Protein AF-A0AA40KBP9-F1 (afdb_monomer_lite)

Radius of gyration: 20.28 Å; chains: 1; bounding box: 34×31×66 Å

Foldseek 3Di:
DCVVVLCCLLPVLLVVLVVVVVVCPDPQDDDPPDDPDDPCPCVSVVSSVVSSVVSVVCVVCVVVVVVVVVVVVVVVVPD

pLDDT: mean 74.47, std 12.84, range [49.16, 92.56]

Secondary structure (DSSP, 8-state):
--HHHHHHHHHHHHHHHHHHHHTT-S-----TTS-SS-TTTTHHHHHHHHHHHHHHHHHHHHHHHHHHHHHHHHGGG--

Sequence (79 aa):
MKALAILTMVFLPATFVGTFMSMGLFNWQPKDGDSVLSPWWYIYFVVTGGLTTLVFVVYLYWPRVAVVIFSRKQDRHVV

Structure (mmCIF, N/CA/C/O backbone):
data_AF-A0AA40KBP9-F1
#
_entry.id   AF-A0AA40KBP9-F1
#
loop_
_atom_site.group_PDB
_atom_site.id
_atom_site.type_symbol
_atom_site.label_atom_id
_atom_site.label_alt_id
_atom_site.label_comp_id
_atom_site.label_asym_id
_atom_site.label_entity_id
_atom_site.label_seq_id
_atom_site.pdbx_PDB_ins_code
_atom_site.Cartn_x
_atom_site.Cartn_y
_atom_site.Cartn_z
_atom_site.occupancy
_atom_site.B_iso_or_equiv
_atom_site.auth_seq_id
_atom_site.auth_comp_id
_atom_site.auth_asym_id
_atom_site.auth_atom_id
_atom_site.pdbx_PDB_model_num
ATOM 1 N N . MET A 1 1 ? -11.068 11.734 12.639 1.00 59.50 1 MET A N 1
ATOM 2 C CA . MET A 1 1 ? -9.610 11.679 12.398 1.00 59.50 1 MET A CA 1
ATOM 3 C C . MET A 1 1 ? -9.255 10.428 11.592 1.00 59.50 1 MET A C 1
ATOM 5 O O . MET A 1 1 ? -9.091 9.368 12.176 1.00 59.50 1 MET A O 1
ATOM 9 N N . LYS A 1 2 ? -9.228 10.504 10.253 1.00 80.38 2 LYS A N 1
ATOM 10 C CA . LYS A 1 2 ? -8.832 9.369 9.383 1.00 80.38 2 LYS A CA 1
ATOM 11 C C . LYS A 1 2 ? -7.846 9.758 8.273 1.00 80.38 2 LYS A C 1
ATOM 13 O O . LYS A 1 2 ? -7.383 8.888 7.549 1.00 80.38 2 LYS A O 1
ATOM 18 N N . ALA A 1 3 ? -7.502 11.044 8.162 1.00 85.88 3 ALA A N 1
ATOM 19 C CA . ALA A 1 3 ? -6.683 11.566 7.070 1.00 85.88 3 ALA A CA 1
ATOM 20 C C . ALA A 1 3 ? -5.308 10.887 6.996 1.00 85.88 3 ALA A C 1
ATOM 22 O O . ALA A 1 3 ? -4.929 10.416 5.933 1.00 85.88 3 ALA A O 1
ATOM 23 N N . LEU A 1 4 ? -4.614 10.747 8.132 1.00 88.38 4 LEU A N 1
ATOM 24 C CA . LEU A 1 4 ? -3.294 10.110 8.173 1.00 88.38 4 LEU A CA 1
ATOM 25 C C . LEU A 1 4 ? -3.339 8.636 7.736 1.00 88.38 4 LEU A C 1
ATOM 27 O O . LEU A 1 4 ? -2.461 8.189 7.011 1.00 88.38 4 LEU A O 1
ATOM 31 N N . ALA A 1 5 ? -4.380 7.899 8.139 1.00 84.62 5 ALA A N 1
ATOM 32 C CA . ALA A 1 5 ? -4.552 6.493 7.772 1.00 84.62 5 ALA A CA 1
ATOM 33 C C . ALA A 1 5 ? -4.806 6.326 6.269 1.00 84.62 5 ALA A C 1
ATOM 35 O O . ALA A 1 5 ? -4.220 5.458 5.637 1.00 84.62 5 ALA A O 1
ATOM 36 N N . ILE A 1 6 ? -5.640 7.190 5.685 1.00 83.38 6 ILE A N 1
ATOM 37 C CA . ILE A 1 6 ? -5.886 7.187 4.237 1.00 83.38 6 ILE A CA 1
ATOM 38 C C . ILE A 1 6 ? -4.597 7.539 3.486 1.00 83.38 6 ILE A C 1
ATOM 40 O O . ILE A 1 6 ? -4.271 6.903 2.487 1.00 83.38 6 ILE A O 1
ATOM 44 N N . LEU A 1 7 ? -3.838 8.515 3.993 1.00 87.62 7 LEU A N 1
ATOM 45 C CA . LEU A 1 7 ? -2.602 8.968 3.368 1.00 87.62 7 LEU A CA 1
ATOM 46 C C . LEU A 1 7 ? -1.557 7.847 3.333 1.00 87.62 7 LEU A C 1
ATOM 48 O O . LEU A 1 7 ? -1.016 7.573 2.270 1.00 87.62 7 LEU A O 1
ATOM 52 N N . THR A 1 8 ? -1.332 7.123 4.432 1.00 87.88 8 THR A N 1
ATOM 53 C CA . THR A 1 8 ? -0.382 5.998 4.440 1.00 87.88 8 THR A CA 1
ATOM 54 C C . THR A 1 8 ? -0.850 4.820 3.586 1.00 87.88 8 THR A C 1
ATOM 56 O O . THR A 1 8 ? -0.027 4.214 2.909 1.00 87.88 8 THR A O 1
ATOM 59 N N . MET A 1 9 ? -2.152 4.520 3.543 1.00 86.25 9 MET A N 1
ATOM 60 C CA . MET A 1 9 ? -2.693 3.431 2.715 1.00 86.25 9 MET A CA 1
ATOM 61 C C . MET A 1 9 ? -2.493 3.650 1.216 1.00 86.25 9 MET A C 1
ATOM 63 O O . MET A 1 9 ? -2.384 2.675 0.481 1.00 86.25 9 MET A O 1
ATOM 67 N N . VAL A 1 10 ? -2.435 4.906 0.769 1.00 85.06 10 VAL A N 1
ATOM 68 C CA . VAL A 1 10 ? -2.144 5.252 -0.630 1.00 85.06 10 VAL A CA 1
ATOM 69 C C . VAL A 1 10 ? -0.640 5.385 -0.856 1.00 85.06 10 VAL A C 1
ATOM 71 O O . VAL A 1 10 ? -0.104 4.872 -1.835 1.00 85.06 10 VAL A O 1
ATOM 74 N N . PHE A 1 11 ? 0.060 6.060 0.056 1.00 86.50 11 PHE A N 1
ATOM 75 C CA . PHE A 1 11 ? 1.454 6.440 -0.151 1.00 86.50 11 PHE A CA 1
ATOM 76 C C . PHE A 1 11 ? 2.412 5.252 -0.033 1.00 86.50 11 PHE A C 1
ATOM 78 O O . PHE A 1 11 ? 3.320 5.123 -0.845 1.00 86.50 11 PHE A O 1
ATOM 85 N N . LEU A 1 12 ? 2.200 4.371 0.949 1.00 88.00 12 LEU A N 1
ATOM 86 C CA . LEU A 1 12 ? 3.085 3.241 1.245 1.00 88.00 12 LEU A CA 1
ATOM 87 C C . LEU A 1 12 ? 3.169 2.201 0.107 1.00 88.00 12 LEU A C 1
ATOM 89 O O . LEU A 1 12 ? 4.281 1.819 -0.254 1.00 88.00 12 LEU A O 1
ATOM 93 N N . PRO A 1 13 ? 2.053 1.735 -0.495 1.00 83.62 13 PRO A N 1
ATOM 94 C CA . PRO A 1 13 ? 2.137 0.817 -1.629 1.00 83.62 13 PRO A CA 1
ATOM 95 C C . PRO A 1 13 ? 2.734 1.484 -2.875 1.00 83.62 13 PRO A C 1
ATOM 97 O O . PRO A 1 13 ? 3.516 0.851 -3.582 1.00 83.62 13 PRO A O 1
ATOM 100 N N . ALA A 1 14 ? 2.421 2.758 -3.131 1.00 85.38 14 ALA A N 1
ATOM 101 C CA . ALA A 1 14 ? 2.952 3.483 -4.284 1.00 85.38 14 ALA A CA 1
ATOM 102 C C . ALA A 1 14 ? 4.475 3.687 -4.201 1.00 85.38 14 ALA A C 1
ATOM 104 O O . ALA A 1 14 ? 5.185 3.450 -5.181 1.00 85.38 14 ALA A O 1
ATOM 105 N N . THR A 1 15 ? 4.996 4.080 -3.033 1.00 87.94 15 THR A N 1
ATOM 106 C CA . THR A 1 15 ? 6.442 4.253 -2.837 1.00 87.94 15 THR A CA 1
ATOM 107 C C . THR A 1 15 ? 7.185 2.925 -2.886 1.00 87.94 15 THR A C 1
ATOM 109 O O . THR A 1 15 ? 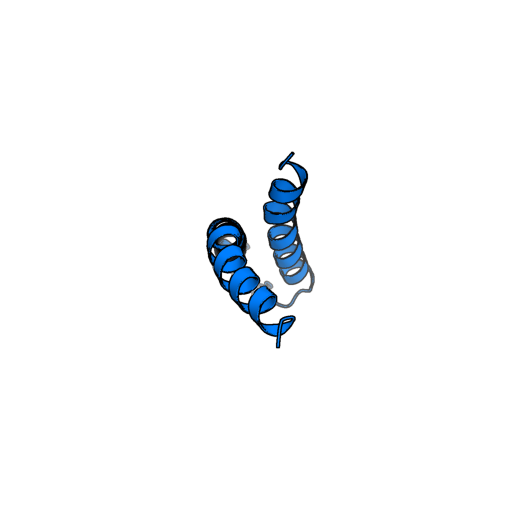8.228 2.861 -3.530 1.00 87.94 15 THR A O 1
ATOM 112 N N . PHE A 1 16 ? 6.628 1.854 -2.310 1.00 87.06 16 PHE A N 1
ATOM 113 C CA . PHE A 1 16 ? 7.200 0.507 -2.386 1.00 87.06 16 PHE A CA 1
ATOM 114 C C . PHE A 1 16 ? 7.405 0.059 -3.840 1.00 87.06 16 PHE A C 1
ATOM 116 O O . PHE A 1 16 ? 8.523 -0.284 -4.223 1.00 87.06 16 PHE A O 1
ATOM 123 N N . VAL A 1 17 ? 6.364 0.139 -4.680 1.00 85.25 17 VAL A N 1
ATOM 124 C CA . VAL A 1 17 ? 6.462 -0.238 -6.103 1.00 85.25 17 VAL A CA 1
ATOM 125 C C . VAL A 1 17 ? 7.434 0.676 -6.861 1.00 85.25 17 VAL A C 1
ATOM 127 O O . VAL A 1 17 ? 8.216 0.191 -7.682 1.00 85.25 17 VAL A O 1
ATOM 130 N N . GLY A 1 18 ? 7.456 1.977 -6.547 1.00 84.38 18 GLY A N 1
ATOM 131 C CA . GLY A 1 18 ? 8.433 2.921 -7.098 1.00 84.38 18 GLY A CA 1
ATOM 132 C C . GLY A 1 18 ? 9.885 2.544 -6.776 1.00 84.38 18 GLY A C 1
ATOM 133 O O . GLY A 1 18 ? 10.741 2.588 -7.659 1.00 84.38 18 GLY A O 1
ATOM 134 N N . THR A 1 19 ? 10.167 2.093 -5.549 1.00 85.56 19 THR A N 1
ATOM 135 C CA . THR A 1 19 ? 11.502 1.613 -5.164 1.00 85.56 19 THR A CA 1
ATOM 136 C C . THR A 1 19 ? 11.905 0.359 -5.943 1.00 85.56 19 THR A C 1
ATOM 138 O O . THR A 1 19 ? 13.035 0.303 -6.427 1.00 85.56 19 THR A O 1
ATOM 141 N N . PHE A 1 20 ? 10.999 -0.607 -6.153 1.00 81.00 20 PHE A N 1
ATOM 142 C CA . PHE A 1 20 ? 11.296 -1.782 -6.992 1.00 81.00 20 PHE A CA 1
ATOM 143 C C . PHE A 1 20 ? 11.623 -1.408 -8.435 1.00 81.00 20 PHE A C 1
ATOM 145 O O . PHE A 1 20 ? 12.555 -1.970 -9.012 1.00 81.00 20 PHE A O 1
ATOM 152 N N . MET A 1 21 ? 10.893 -0.448 -9.010 1.00 74.31 21 MET A N 1
ATOM 153 C CA . MET A 1 21 ? 11.206 0.046 -10.351 1.00 74.31 21 MET A CA 1
ATOM 154 C C . MET A 1 21 ? 12.549 0.784 -10.400 1.00 74.31 21 MET A C 1
ATOM 156 O O . MET A 1 21 ? 13.260 0.669 -11.394 1.00 74.31 21 MET A O 1
ATOM 160 N N . SER A 1 22 ? 12.933 1.481 -9.328 1.00 77.44 22 SER A N 1
ATOM 161 C CA . SER A 1 22 ? 14.215 2.190 -9.245 1.00 77.44 22 SER A CA 1
ATOM 162 C C . SER A 1 22 ? 15.418 1.272 -9.005 1.00 77.44 22 SER A C 1
ATOM 164 O O . SER A 1 22 ? 16.523 1.630 -9.400 1.00 77.44 22 SER A O 1
ATOM 166 N N . MET A 1 23 ? 15.238 0.113 -8.363 1.00 70.81 23 MET A N 1
ATOM 167 C CA . MET A 1 23 ? 16.326 -0.836 -8.071 1.00 70.81 23 MET A CA 1
ATOM 168 C C . MET A 1 23 ? 16.824 -1.611 -9.306 1.00 70.81 23 MET A C 1
ATOM 170 O O . MET A 1 23 ? 17.769 -2.385 -9.193 1.00 70.81 23 MET A O 1
ATOM 174 N N . GLY A 1 24 ? 16.229 -1.411 -10.488 1.00 61.94 24 GLY A N 1
ATOM 175 C CA . GLY A 1 24 ? 16.726 -1.996 -11.741 1.00 61.94 24 GLY A CA 1
ATOM 176 C C . GLY A 1 24 ? 16.457 -3.498 -11.907 1.00 61.94 24 GLY A C 1
ATOM 177 O O . GLY A 1 24 ? 17.058 -4.129 -12.769 1.00 61.94 24 GLY A O 1
ATOM 178 N N . LEU A 1 25 ? 15.547 -4.082 -11.114 1.00 57.03 25 LEU A N 1
ATOM 179 C CA . LEU A 1 25 ? 15.180 -5.509 -11.200 1.00 57.03 25 LEU A CA 1
ATOM 180 C C . LEU A 1 25 ? 14.505 -5.889 -12.527 1.00 57.03 25 LEU A C 1
ATOM 182 O O . LEU A 1 25 ? 14.520 -7.053 -12.920 1.00 57.03 25 LEU A O 1
ATOM 186 N N . PHE A 1 26 ? 13.933 -4.911 -13.226 1.00 60.22 26 PHE A N 1
ATOM 187 C CA . PHE A 1 26 ? 13.450 -5.065 -14.590 1.00 60.22 26 PHE A CA 1
ATOM 188 C C . PHE A 1 26 ? 14.482 -4.442 -15.536 1.00 60.22 26 PHE A C 1
ATOM 190 O O . PHE A 1 26 ? 14.717 -3.236 -15.496 1.00 60.22 26 PHE A O 1
ATOM 197 N N . ASN A 1 27 ? 15.126 -5.263 -16.370 1.00 57.78 27 ASN A N 1
ATOM 198 C CA . ASN A 1 27 ? 16.010 -4.776 -17.425 1.00 57.78 27 ASN A CA 1
ATOM 199 C C . ASN A 1 27 ? 15.143 -4.202 -18.558 1.00 57.78 27 ASN A C 1
ATOM 201 O O . ASN A 1 27 ? 14.518 -4.943 -19.314 1.00 57.78 27 ASN A O 1
ATOM 205 N N . TRP A 1 28 ? 15.065 -2.873 -18.619 1.00 60.03 28 TRP A N 1
ATOM 206 C CA . TRP A 1 28 ? 14.267 -2.121 -19.589 1.00 60.03 28 TRP A CA 1
ATOM 207 C C . TRP A 1 28 ? 15.054 -1.717 -20.839 1.00 60.03 28 TRP A C 1
ATOM 209 O O . TRP A 1 28 ? 14.517 -0.951 -21.631 1.00 60.03 28 TRP A O 1
ATOM 219 N N . GLN A 1 29 ? 16.305 -2.168 -21.018 1.00 57.78 29 GLN A N 1
ATOM 220 C CA . GLN A 1 29 ? 17.112 -1.791 -22.181 1.00 57.78 29 GLN A CA 1
ATOM 221 C C . GLN A 1 29 ? 16.580 -2.504 -23.434 1.00 57.78 29 GLN A C 1
ATOM 223 O O . GLN A 1 29 ? 16.749 -3.722 -23.553 1.00 57.78 29 GLN A O 1
ATOM 228 N N . PRO A 1 30 ? 15.955 -1.787 -24.386 1.00 54.31 30 PRO A N 1
ATOM 229 C CA . PRO A 1 30 ? 15.679 -2.350 -25.695 1.00 54.31 30 PRO A CA 1
ATOM 230 C C . PRO A 1 30 ? 17.031 -2.575 -26.379 1.00 54.31 30 PRO A C 1
ATOM 232 O O . PRO A 1 30 ? 17.921 -1.727 -26.300 1.00 54.31 30 PRO A O 1
ATOM 235 N N . LYS A 1 31 ? 17.209 -3.717 -27.044 1.00 54.59 31 LYS A N 1
ATOM 236 C CA . LYS A 1 31 ? 18.300 -3.862 -28.015 1.00 54.59 31 LYS A CA 1
ATOM 237 C C . LYS A 1 31 ? 18.085 -2.811 -29.110 1.00 54.59 31 LYS A C 1
ATOM 239 O O . LYS A 1 31 ? 16.943 -2.584 -29.504 1.00 54.59 31 LYS A O 1
ATOM 244 N N . ASP A 1 32 ? 19.165 -2.160 -29.539 1.00 52.00 32 ASP A N 1
ATOM 245 C CA . ASP A 1 32 ? 19.150 -1.030 -30.476 1.00 52.00 32 ASP A CA 1
ATOM 246 C C . ASP A 1 32 ? 18.161 -1.247 -31.639 1.00 52.00 32 ASP A C 1
ATOM 248 O O . ASP A 1 32 ? 18.352 -2.141 -32.463 1.00 52.00 32 ASP A O 1
ATOM 252 N N . GLY A 1 33 ? 17.093 -0.439 -31.686 1.00 57.22 33 GLY A N 1
ATOM 253 C CA . GLY A 1 33 ? 16.089 -0.443 -32.761 1.00 57.22 33 GLY A CA 1
ATOM 254 C C . GLY A 1 33 ? 14.633 -0.646 -32.327 1.00 57.22 33 GLY A C 1
ATOM 255 O O . GLY A 1 33 ? 13.741 -0.249 -33.074 1.00 57.22 33 GLY A O 1
ATOM 256 N N . ASP A 1 34 ? 14.375 -1.180 -31.129 1.00 55.31 34 ASP A N 1
ATOM 257 C CA . ASP A 1 34 ? 13.008 -1.422 -30.643 1.00 55.31 34 ASP A CA 1
ATOM 258 C C . ASP A 1 34 ? 12.485 -0.318 -29.710 1.00 55.31 34 ASP A C 1
ATOM 260 O O . ASP A 1 34 ? 13.232 0.334 -28.980 1.00 55.31 34 ASP A O 1
ATOM 264 N N . SER A 1 35 ? 11.168 -0.088 -29.781 1.00 49.16 35 SER A N 1
ATOM 265 C CA . SER A 1 35 ? 10.437 1.029 -29.173 1.00 49.16 35 SER A CA 1
ATOM 266 C C . SER A 1 35 ? 10.901 1.411 -27.758 1.00 49.16 35 SER A C 1
ATOM 268 O O . SER A 1 35 ? 10.923 0.593 -26.844 1.00 49.16 35 SER A O 1
ATOM 270 N N . VAL A 1 36 ? 11.152 2.714 -27.566 1.00 55.81 36 VAL A N 1
ATOM 271 C CA . VAL A 1 36 ? 11.532 3.374 -26.294 1.00 55.81 36 VAL A CA 1
ATOM 272 C C . VAL A 1 36 ? 10.534 3.094 -25.153 1.00 55.81 36 VAL A C 1
ATOM 274 O O . VAL A 1 36 ? 10.857 3.228 -23.975 1.00 55.81 36 VAL A O 1
ATOM 277 N N . LEU A 1 37 ? 9.321 2.654 -25.495 1.00 52.50 37 LEU A N 1
ATOM 278 C CA . LEU A 1 37 ? 8.325 2.135 -24.568 1.00 52.50 37 LEU A CA 1
ATOM 279 C C . LEU A 1 37 ? 8.344 0.606 -24.614 1.00 52.50 37 LEU A C 1
ATOM 281 O O . LEU A 1 37 ? 7.713 -0.010 -25.473 1.00 52.50 37 LEU A O 1
ATOM 285 N N . SER A 1 38 ? 9.043 -0.008 -23.661 1.00 58.44 38 SER A N 1
ATOM 286 C CA . SER A 1 38 ? 8.907 -1.442 -23.414 1.00 58.44 38 SER A CA 1
ATOM 287 C C . SER A 1 38 ? 7.423 -1.778 -23.173 1.00 58.44 38 SER A C 1
ATOM 289 O O . SER A 1 38 ? 6.768 -1.076 -22.389 1.00 58.44 38 SER A O 1
ATOM 291 N N . PRO A 1 39 ? 6.871 -2.840 -23.794 1.00 66.88 39 PRO A N 1
ATOM 292 C CA . PRO A 1 39 ? 5.450 -3.198 -23.705 1.00 66.88 39 PRO A CA 1
ATOM 293 C C . PRO A 1 39 ? 4.898 -3.340 -22.278 1.00 66.88 39 PRO A C 1
ATOM 295 O O . PRO A 1 39 ? 3.690 -3.318 -22.077 1.00 66.88 39 PRO A O 1
ATOM 298 N N . TRP A 1 40 ? 5.769 -3.464 -21.278 1.00 66.44 40 TRP A N 1
ATOM 299 C CA . TRP A 1 40 ? 5.447 -3.786 -19.892 1.00 66.44 40 TRP A CA 1
ATOM 300 C C . TRP A 1 40 ? 5.234 -2.569 -18.976 1.00 66.44 40 TRP A C 1
ATOM 302 O O . TRP A 1 40 ? 5.068 -2.735 -17.768 1.00 66.44 40 TRP A O 1
ATOM 312 N N . TRP A 1 41 ? 5.211 -1.343 -19.509 1.00 72.50 41 TRP A N 1
ATOM 313 C CA . TRP A 1 41 ? 5.015 -0.112 -18.721 1.00 72.50 41 TRP A CA 1
ATOM 314 C C . TRP A 1 41 ? 3.733 -0.127 -17.861 1.00 72.50 41 TRP A C 1
ATOM 316 O O . TRP A 1 41 ? 3.691 0.457 -16.777 1.00 72.50 41 TRP A O 1
ATOM 326 N N . TYR A 1 42 ? 2.697 -0.845 -18.306 1.00 76.81 42 TYR A N 1
ATOM 327 C CA . TYR A 1 42 ? 1.423 -0.965 -17.596 1.00 76.81 42 TYR A CA 1
ATOM 328 C C . TYR A 1 42 ? 1.516 -1.800 -16.305 1.00 76.81 42 TYR A C 1
ATOM 330 O O . TYR A 1 42 ? 0.650 -1.658 -15.437 1.00 76.81 42 TYR A O 1
ATOM 338 N N . ILE A 1 43 ? 2.556 -2.635 -16.135 1.00 79.62 43 ILE A N 1
ATOM 339 C CA . ILE A 1 43 ? 2.756 -3.444 -14.918 1.00 79.62 43 ILE A CA 1
ATOM 340 C C . ILE A 1 43 ? 2.784 -2.543 -13.681 1.00 79.62 43 ILE A C 1
ATOM 342 O 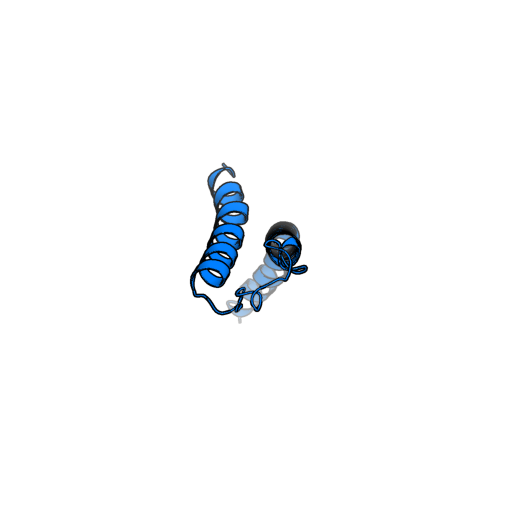O . ILE A 1 43 ? 2.196 -2.899 -12.662 1.00 79.62 43 ILE A O 1
ATOM 346 N N . TYR A 1 44 ? 3.406 -1.362 -13.772 1.00 76.94 44 TYR A N 1
ATOM 347 C CA . TYR A 1 44 ? 3.456 -0.407 -12.664 1.00 76.94 44 TYR A CA 1
ATOM 348 C C . TYR A 1 44 ? 2.057 -0.076 -12.132 1.00 76.94 44 TYR A C 1
ATOM 350 O O . TYR A 1 44 ? 1.806 -0.159 -10.928 1.00 76.94 44 TYR A O 1
ATOM 358 N N . PHE A 1 45 ? 1.130 0.246 -13.035 1.00 80.75 45 PHE A N 1
ATOM 359 C CA . PHE A 1 45 ? -0.239 0.608 -12.680 1.00 80.75 45 PHE A CA 1
ATOM 360 C C . PHE A 1 45 ? -1.031 -0.587 -12.151 1.00 80.75 45 PHE A C 1
ATOM 362 O O . PHE A 1 45 ? -1.749 -0.448 -11.162 1.00 80.75 45 PHE A O 1
ATOM 369 N N . VAL A 1 46 ? -0.868 -1.767 -12.759 1.00 87.50 46 VAL A N 1
ATOM 370 C CA . VAL A 1 46 ? -1.564 -2.990 -12.329 1.00 87.50 46 VAL A CA 1
ATOM 371 C C . VAL A 1 46 ? -1.120 -3.408 -10.928 1.00 87.50 46 VAL A C 1
ATOM 373 O O . VAL A 1 46 ? -1.960 -3.663 -10.065 1.00 87.50 46 VAL A O 1
ATOM 376 N N . VAL A 1 47 ? 0.190 -3.430 -10.673 1.00 85.88 47 VAL A N 1
ATOM 377 C CA . VAL A 1 47 ? 0.741 -3.835 -9.375 1.00 85.88 47 VAL A CA 1
ATOM 378 C C . VAL A 1 47 ? 0.392 -2.805 -8.307 1.00 85.88 47 VAL A C 1
ATOM 380 O O . VAL A 1 47 ? -0.139 -3.180 -7.265 1.00 85.88 47 VAL A O 1
ATOM 383 N N . THR A 1 48 ? 0.608 -1.513 -8.572 1.00 86.25 48 THR A N 1
ATOM 384 C CA . THR A 1 48 ? 0.298 -0.441 -7.611 1.00 86.25 48 THR A CA 1
ATOM 385 C C . THR A 1 48 ? -1.196 -0.390 -7.287 1.00 86.25 48 THR A C 1
ATOM 387 O O . THR A 1 48 ? -1.574 -0.299 -6.115 1.00 86.25 48 THR A O 1
ATOM 390 N N . GLY A 1 49 ? -2.060 -0.500 -8.301 1.00 89.69 49 GLY A N 1
ATOM 391 C CA . GLY A 1 49 ? -3.513 -0.527 -8.127 1.00 89.69 49 GLY A CA 1
ATOM 392 C C . GLY A 1 49 ? -3.988 -1.756 -7.349 1.00 89.69 49 GLY A C 1
ATOM 393 O O . GLY A 1 49 ? -4.812 -1.629 -6.439 1.00 89.69 49 GLY A O 1
ATOM 394 N N . GLY A 1 50 ? -3.421 -2.932 -7.637 1.00 92.56 50 GLY A N 1
ATOM 395 C CA . GLY A 1 50 ? -3.715 -4.169 -6.911 1.00 92.56 50 GLY A CA 1
ATOM 396 C C . GLY A 1 50 ? -3.307 -4.093 -5.439 1.00 92.56 50 GLY A C 1
ATOM 397 O O . GLY A 1 50 ? -4.110 -4.401 -4.558 1.00 92.56 50 GLY A O 1
ATOM 398 N N . LEU A 1 51 ? -2.097 -3.604 -5.159 1.00 87.94 51 LEU A N 1
ATOM 399 C CA . LEU A 1 51 ? -1.587 -3.434 -3.795 1.00 87.94 51 LEU A CA 1
ATOM 400 C C . LEU A 1 51 ? -2.421 -2.426 -2.999 1.00 87.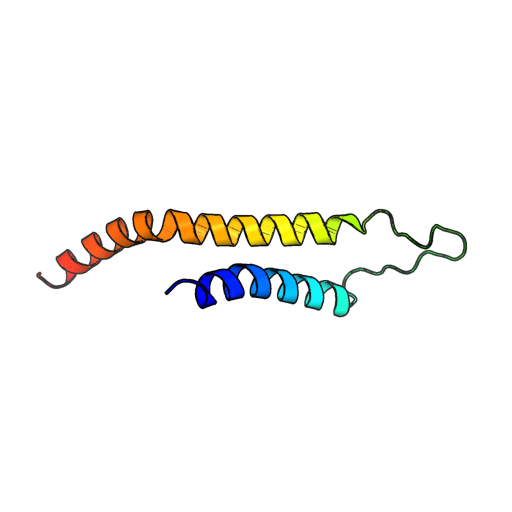94 51 LEU A C 1
ATOM 402 O O . LEU A 1 51 ? -2.793 -2.694 -1.859 1.00 87.94 51 LEU A O 1
ATOM 406 N N . THR A 1 52 ? -2.777 -1.299 -3.617 1.00 90.00 52 THR A N 1
ATOM 407 C CA . THR A 1 52 ? -3.645 -0.289 -2.994 1.00 90.00 52 THR A CA 1
ATOM 408 C C . THR A 1 52 ? -5.017 -0.880 -2.672 1.00 90.00 52 THR A C 1
ATOM 410 O O . THR A 1 52 ? -5.512 -0.732 -1.555 1.00 90.00 52 THR A O 1
ATOM 413 N N . THR A 1 53 ? -5.607 -1.623 -3.613 1.00 91.19 53 THR A N 1
ATOM 414 C CA . THR A 1 53 ? -6.894 -2.302 -3.407 1.00 91.19 53 THR A CA 1
ATOM 415 C C . THR A 1 53 ? -6.818 -3.302 -2.256 1.00 91.19 53 THR A C 1
ATOM 417 O O . THR A 1 53 ? -7.698 -3.306 -1.398 1.00 91.19 53 THR A O 1
ATOM 420 N N . LEU A 1 54 ? -5.751 -4.103 -2.182 1.00 89.62 54 LEU A N 1
ATOM 421 C CA . LEU A 1 54 ? -5.530 -5.063 -1.100 1.00 89.62 54 LEU A CA 1
ATOM 422 C C . LEU A 1 54 ? -5.492 -4.360 0.261 1.00 89.62 54 LEU A C 1
ATOM 424 O O . LEU A 1 54 ? -6.198 -4.769 1.183 1.00 89.62 54 LEU A O 1
ATOM 428 N N . VAL A 1 55 ? -4.727 -3.274 0.378 1.00 87.62 55 VAL A N 1
ATOM 429 C CA . VAL A 1 55 ? -4.629 -2.488 1.617 1.00 87.62 55 VAL A CA 1
ATOM 430 C C . VAL A 1 55 ? -5.996 -1.924 2.025 1.00 87.62 55 VAL A C 1
ATOM 432 O O . VAL A 1 55 ? -6.380 -2.026 3.193 1.00 87.62 55 VAL A O 1
ATOM 435 N N . PHE A 1 56 ? -6.768 -1.396 1.072 1.00 88.19 56 PHE A N 1
ATOM 436 C CA . PHE A 1 56 ? -8.126 -0.905 1.324 1.00 88.19 56 PHE A CA 1
ATOM 437 C C . PHE A 1 56 ? -9.086 -2.015 1.763 1.00 88.19 56 PHE A C 1
ATOM 439 O O . PHE A 1 56 ? -9.856 -1.819 2.705 1.00 88.19 56 PHE A O 1
ATOM 446 N N . VAL A 1 57 ? -9.030 -3.186 1.125 1.00 88.94 57 VAL A N 1
ATOM 447 C CA . VAL A 1 57 ? -9.815 -4.362 1.519 1.00 88.94 57 VAL A CA 1
ATOM 448 C C . VAL A 1 57 ? -9.461 -4.743 2.954 1.00 88.94 57 VAL A C 1
ATOM 450 O O . VAL A 1 57 ? -10.341 -4.779 3.808 1.00 88.94 57 VAL A O 1
ATOM 453 N N . VAL A 1 58 ? -8.183 -4.922 3.281 1.00 86.88 58 VAL A N 1
ATOM 454 C CA . VAL A 1 58 ? -7.771 -5.249 4.654 1.00 86.88 58 VAL A CA 1
ATOM 455 C C . VAL A 1 58 ? -8.294 -4.211 5.649 1.00 86.88 58 VAL A C 1
ATOM 457 O O . VAL A 1 58 ? -8.859 -4.597 6.669 1.00 86.88 58 VAL A O 1
ATOM 460 N N . TYR A 1 59 ? -8.204 -2.915 5.339 1.00 85.00 59 TYR A N 1
ATOM 461 C CA . TYR A 1 59 ? -8.729 -1.855 6.202 1.00 85.00 59 TYR A CA 1
ATOM 462 C C . TYR A 1 59 ? -10.250 -1.937 6.419 1.00 85.00 59 TYR A C 1
ATOM 464 O O . TYR A 1 59 ? -10.720 -1.800 7.549 1.00 85.00 59 TYR A O 1
ATOM 472 N N . LEU A 1 60 ? -11.027 -2.189 5.363 1.00 85.56 60 LEU A N 1
ATOM 473 C CA . LEU A 1 60 ? -12.488 -2.299 5.446 1.00 85.56 60 LEU A CA 1
ATOM 474 C C . LEU A 1 60 ? -12.947 -3.571 6.169 1.00 85.56 60 LEU A C 1
ATOM 476 O O . LEU A 1 60 ? -13.970 -3.557 6.859 1.00 85.56 60 LEU A O 1
ATOM 480 N N . TYR A 1 61 ? -12.206 -4.670 6.030 1.00 86.12 61 TYR A N 1
ATOM 481 C CA . TYR A 1 61 ? -12.514 -5.938 6.693 1.00 86.12 61 TYR A CA 1
ATOM 482 C C . TYR A 1 61 ? -11.957 -6.012 8.122 1.00 86.12 61 TYR A C 1
ATOM 484 O O . TYR A 1 61 ? -12.500 -6.758 8.940 1.00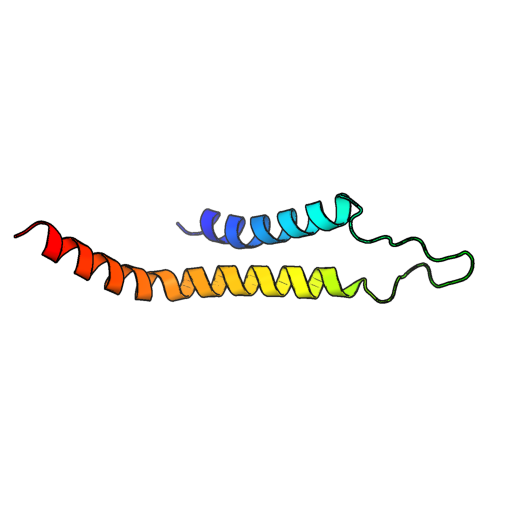 86.12 61 TYR A O 1
ATOM 492 N N . TRP A 1 62 ? -10.955 -5.196 8.465 1.00 81.44 62 TRP A N 1
ATOM 493 C CA . TRP A 1 62 ? -10.364 -5.118 9.802 1.00 81.44 62 TRP A CA 1
ATOM 494 C C . TRP A 1 62 ? -11.383 -4.972 10.937 1.00 81.44 62 TRP A C 1
ATOM 496 O O . TRP A 1 62 ? -11.312 -5.774 11.859 1.00 81.44 62 TRP A O 1
ATOM 506 N N . PRO A 1 63 ? -12.366 -4.049 10.919 1.00 78.94 63 PRO A N 1
ATOM 507 C CA . PRO A 1 63 ? -13.337 -3.952 12.009 1.00 78.94 63 PRO A CA 1
ATOM 508 C C . PRO A 1 63 ? -14.171 -5.228 12.181 1.00 78.94 63 PRO A C 1
ATOM 510 O O . PRO A 1 63 ? -14.509 -5.579 13.306 1.00 78.94 63 PRO A O 1
ATOM 513 N N . ARG A 1 64 ? -14.458 -5.970 11.102 1.00 74.25 64 ARG A N 1
ATOM 514 C CA . ARG A 1 64 ? -15.184 -7.247 11.202 1.00 74.25 64 ARG A CA 1
ATOM 515 C C . ARG A 1 64 ? -14.316 -8.346 11.812 1.00 74.25 64 ARG A C 1
ATOM 517 O O . ARG A 1 64 ? -14.783 -9.098 12.659 1.00 74.25 64 ARG A O 1
ATOM 524 N N . VAL A 1 65 ? -13.048 -8.417 11.413 1.00 75.19 65 VAL A N 1
ATOM 525 C CA . VAL A 1 65 ? -12.092 -9.420 11.908 1.00 75.19 65 VAL A CA 1
ATOM 526 C C . VAL A 1 65 ? -11.650 -9.113 13.342 1.00 75.19 65 VAL A C 1
ATOM 528 O O . VAL A 1 65 ? -11.594 -10.011 14.178 1.00 75.19 65 VAL A O 1
ATOM 531 N N . ALA A 1 66 ? -11.388 -7.845 13.652 1.00 74.50 66 ALA A N 1
ATOM 532 C CA . ALA A 1 66 ? -10.962 -7.388 14.968 1.00 74.50 66 ALA A CA 1
ATOM 533 C C . ALA A 1 66 ? -12.007 -7.713 16.037 1.00 74.50 66 ALA A C 1
ATOM 535 O O . ALA A 1 66 ? -11.635 -8.188 17.104 1.00 74.50 66 ALA A O 1
ATOM 536 N N . VAL A 1 67 ? -13.300 -7.549 15.734 1.00 66.50 67 VAL A N 1
ATOM 537 C CA . VAL A 1 67 ? -14.391 -7.922 16.650 1.00 66.50 67 VAL A CA 1
ATOM 538 C C . VAL A 1 67 ? -14.369 -9.423 16.967 1.00 66.50 67 VAL A C 1
ATOM 540 O O . VAL A 1 67 ? -14.454 -9.805 18.132 1.00 66.50 67 VAL A O 1
ATOM 543 N N . VAL A 1 68 ? -14.172 -10.280 15.959 1.00 69.56 68 VAL A N 1
ATOM 544 C CA . VAL A 1 68 ? -14.112 -11.743 16.147 1.00 69.56 68 VAL A CA 1
ATOM 545 C C . VAL A 1 68 ? -12.874 -12.165 16.948 1.00 69.56 68 VAL A C 1
ATOM 547 O O . VAL A 1 68 ? -12.961 -13.019 17.831 1.00 69.56 68 VAL A O 1
ATOM 550 N N . ILE A 1 69 ? -11.714 -11.568 16.664 1.00 70.88 69 ILE A N 1
ATOM 551 C CA . ILE A 1 69 ? -10.455 -11.908 17.342 1.00 70.88 69 ILE A CA 1
ATOM 552 C C . ILE A 1 69 ? -10.465 -11.439 18.802 1.00 70.88 69 ILE A C 1
ATOM 554 O O . ILE A 1 69 ? -10.004 -12.176 19.674 1.00 70.88 69 ILE A O 1
ATOM 558 N N . PHE A 1 70 ? -10.993 -10.243 19.090 1.00 68.62 70 PHE A N 1
ATOM 559 C CA . PHE A 1 70 ? -10.990 -9.700 20.451 1.00 68.62 70 PHE A CA 1
ATOM 560 C C . PHE A 1 70 ? -11.895 -10.502 21.392 1.00 68.62 70 PHE A C 1
ATOM 562 O O . PHE A 1 70 ? -11.499 -10.768 22.526 1.00 68.62 70 PHE A O 1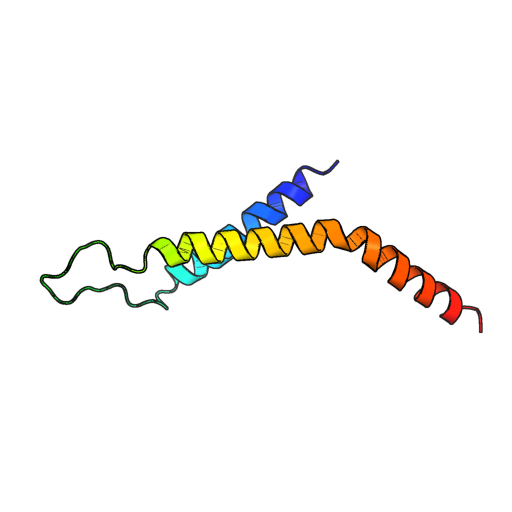
ATOM 569 N N . SER A 1 71 ? -13.045 -10.981 20.900 1.00 62.06 71 SER A N 1
ATOM 570 C CA . SER A 1 71 ? -13.944 -11.837 21.686 1.00 62.06 71 SER A CA 1
ATOM 571 C C . SER A 1 71 ? -13.249 -13.115 22.166 1.00 62.06 71 SER A C 1
ATOM 573 O O . SER A 1 71 ? -13.425 -13.512 23.309 1.00 62.06 71 SER A O 1
ATOM 575 N N . ARG A 1 72 ? -12.381 -13.720 21.343 1.00 60.50 72 ARG A N 1
ATOM 576 C CA . ARG A 1 72 ? -11.629 -14.928 21.730 1.00 60.50 72 ARG A CA 1
ATOM 577 C C . ARG A 1 72 ? -10.511 -14.674 22.741 1.00 60.50 72 ARG A C 1
ATOM 579 O O . ARG A 1 72 ? -10.023 -15.619 23.357 1.00 60.50 72 ARG A O 1
ATOM 586 N N . LYS A 1 73 ? -10.044 -13.429 22.873 1.00 58.22 73 LYS A N 1
ATOM 587 C CA . LYS A 1 73 ? -8.954 -13.088 23.795 1.00 58.22 73 LYS A CA 1
ATOM 588 C C . LYS A 1 73 ? -9.465 -12.815 25.210 1.00 58.22 73 LYS A C 1
ATOM 590 O O . LYS A 1 73 ? -8.739 -13.107 26.153 1.00 58.22 73 LYS A O 1
ATOM 595 N N . GLN A 1 74 ? -10.697 -12.321 25.348 1.00 65.56 74 GLN A N 1
ATOM 596 C CA . GLN A 1 74 ? -11.325 -12.048 26.644 1.00 65.56 74 GLN A CA 1
ATOM 597 C C . GLN A 1 74 ? -11.570 -13.339 27.444 1.00 65.56 74 GLN A C 1
ATOM 599 O O . GLN A 1 74 ? -11.231 -13.392 28.621 1.00 65.56 74 GLN A O 1
ATOM 604 N N . ASP A 1 75 ? -12.044 -14.405 26.793 1.00 59.31 75 ASP A N 1
ATOM 605 C CA . ASP A 1 75 ? -12.381 -15.673 27.464 1.00 59.31 75 ASP A CA 1
ATOM 606 C C . ASP A 1 75 ? -11.155 -16.439 27.994 1.00 59.31 75 ASP A C 1
ATOM 608 O O . ASP A 1 75 ? -11.270 -17.265 28.894 1.00 59.31 75 ASP A O 1
ATOM 612 N N . ARG A 1 76 ? -9.952 -16.158 27.471 1.00 63.31 76 ARG A N 1
ATOM 613 C CA . ARG A 1 76 ? -8.710 -16.838 27.882 1.00 63.31 76 ARG A CA 1
ATOM 614 C C . ARG A 1 76 ? -8.040 -16.275 29.133 1.00 63.31 76 ARG A C 1
ATOM 616 O O . ARG A 1 76 ? -7.073 -16.872 29.590 1.00 63.31 76 ARG A O 1
ATOM 623 N N . HIS A 1 77 ? -8.509 -15.150 29.663 1.00 57.66 77 HIS A N 1
ATOM 624 C CA . HIS A 1 77 ? -7.954 -14.549 30.883 1.00 57.66 77 HIS A CA 1
ATOM 625 C C . HIS A 1 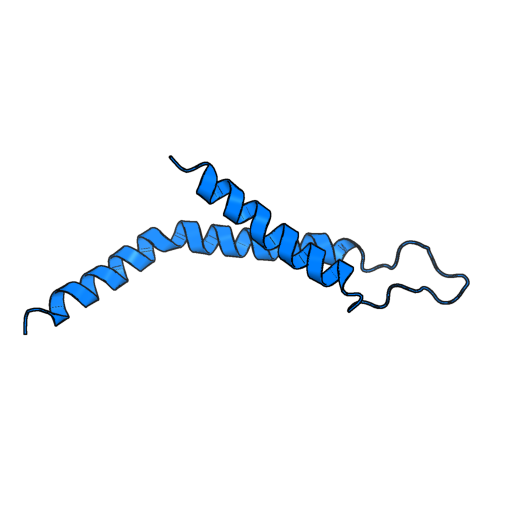77 ? -8.852 -14.745 32.115 1.00 57.66 77 HIS A C 1
ATOM 627 O O . HIS A 1 77 ? -8.549 -14.198 33.171 1.00 57.66 77 HIS A O 1
ATOM 633 N N . VAL A 1 78 ? -9.939 -15.515 31.985 1.00 60.62 78 VAL A N 1
ATOM 634 C CA . VAL A 1 78 ? -10.922 -15.772 33.054 1.00 60.62 78 VAL A CA 1
ATOM 635 C C . VAL A 1 78 ? -10.954 -17.235 33.521 1.00 60.62 78 VAL A C 1
ATOM 637 O O . VAL A 1 78 ? -11.842 -17.599 34.287 1.00 60.62 78 VAL A O 1
ATOM 640 N N . VAL A 1 79 ? -9.997 -18.064 33.086 1.00 57.19 79 VAL A N 1
ATOM 641 C CA . VAL A 1 79 ? -9.866 -19.479 33.485 1.00 57.19 79 VAL A CA 1
ATOM 642 C C . VAL A 1 79 ? -8.517 -19.719 34.140 1.00 57.19 79 VAL A C 1
ATOM 644 O O . VAL A 1 79 ? -7.508 -19.264 33.553 1.00 57.19 79 VAL A O 1
#

Organism: NCBI:txid314040